Protein AF-A0A7R6PMQ3-F1 (afdb_monomer_lite)

Organism: NCBI:txid981385

Secondary structure (DSSP, 8-state):
-----EE-TTT-PEEPHHHHHHHHTT-TTEEEEEETTEEEEEEHHHHTTSSSHHHHHHHHTTT----TTS--

Fo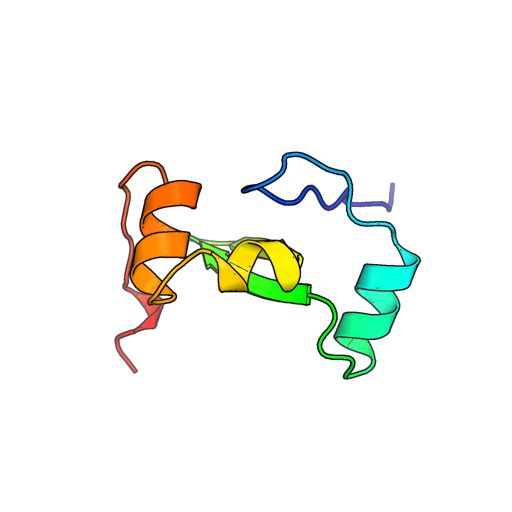ldseek 3Di:
DDDPFAAALQPRHTDDPVNVVVVVVPDPQWDWDDDDPRIHIHGPVSVVVDPDPQVVNCSSVVNPDDVVVVPD

Radius of gyration: 12.48 Å; chains: 1; bounding box: 26×25×34 Å

Sequence (72 aa):
MFGKEFICPVCHKKIPPHEVALFFGGKDNLMKIHIKDDYVLVHFECVEKYNSVSELVKDITNGEVDLSYLEE

pLDDT: mean 79.84, std 14.77, range [40.72, 92.94]

Structure (mmCIF, N/CA/C/O backbone):
data_AF-A0A7R6PMQ3-F1
#
_entry.id   AF-A0A7R6PMQ3-F1
#
loop_
_atom_site.group_PDB
_atom_site.id
_atom_site.type_symbol
_atom_site.label_atom_id
_atom_site.label_alt_id
_atom_site.label_comp_id
_atom_site.label_asym_id
_atom_site.label_entity_id
_atom_site.label_seq_id
_atom_site.pdbx_PDB_ins_code
_atom_site.Cartn_x
_atom_site.Cartn_y
_atom_site.Cartn_z
_atom_site.occupancy
_atom_site.B_iso_or_equiv
_atom_site.auth_seq_id
_atom_site.auth_comp_id
_atom_site.auth_asym_id
_atom_site.auth_atom_id
_atom_site.pdbx_PDB_model_num
ATOM 1 N N . MET A 1 1 ? -6.579 -13.697 -18.477 1.00 43.94 1 MET A N 1
ATOM 2 C CA . MET A 1 1 ? -7.128 -13.048 -17.268 1.00 43.94 1 MET A CA 1
ATOM 3 C C . MET A 1 1 ? -5.991 -12.650 -16.329 1.00 43.94 1 MET A C 1
ATOM 5 O O . MET A 1 1 ? -5.876 -13.272 -15.294 1.00 43.94 1 MET A O 1
ATOM 9 N N . PHE A 1 2 ? -5.116 -11.687 -16.640 1.00 41.09 2 PHE A N 1
ATOM 10 C CA . PHE A 1 2 ? -4.089 -11.300 -15.655 1.00 41.09 2 PHE A CA 1
ATOM 11 C C . PHE A 1 2 ? -3.700 -9.834 -15.787 1.00 41.09 2 PHE A C 1
ATOM 13 O O . PHE A 1 2 ? -3.104 -9.413 -16.770 1.00 41.09 2 PHE A O 1
ATOM 20 N N . GLY A 1 3 ? -4.081 -9.084 -14.765 1.00 49.00 3 GLY A N 1
ATOM 21 C CA . GLY A 1 3 ? -3.762 -7.685 -14.562 1.00 49.00 3 GLY A CA 1
ATOM 22 C C . GLY A 1 3 ? -4.623 -7.197 -13.412 1.00 49.00 3 GLY A C 1
ATOM 23 O O . GLY A 1 3 ? -5.587 -6.485 -13.654 1.00 49.00 3 GLY A O 1
ATOM 24 N N . LYS A 1 4 ? -4.350 -7.668 -12.183 1.00 63.81 4 LYS A N 1
ATOM 25 C CA . LYS A 1 4 ? -4.962 -7.082 -10.980 1.00 63.81 4 LYS A CA 1
ATOM 26 C C . LYS A 1 4 ? -4.530 -5.614 -11.014 1.00 63.81 4 LYS A C 1
ATOM 28 O O . LYS A 1 4 ? -3.338 -5.322 -10.929 1.00 63.81 4 LYS A O 1
ATOM 33 N N . GLU A 1 5 ? -5.459 -4.718 -11.327 1.00 79.19 5 GLU A N 1
ATOM 34 C CA . GLU A 1 5 ? -5.158 -3.294 -11.405 1.00 79.19 5 GLU A CA 1
ATOM 35 C C . GLU A 1 5 ? -4.940 -2.802 -9.980 1.00 79.19 5 GLU A C 1
ATOM 37 O O . GLU A 1 5 ? -5.851 -2.834 -9.156 1.00 79.19 5 GLU A O 1
ATOM 42 N N . PHE A 1 6 ? -3.712 -2.397 -9.674 1.00 87.25 6 PHE A N 1
ATOM 43 C CA . PHE A 1 6 ? -3.397 -1.820 -8.379 1.00 87.25 6 PHE A CA 1
ATOM 44 C C . PHE A 1 6 ? -3.804 -0.349 -8.399 1.00 87.25 6 PHE A C 1
ATOM 46 O O . PHE A 1 6 ? -3.408 0.408 -9.287 1.00 87.25 6 PHE A O 1
ATOM 53 N N . ILE A 1 7 ? -4.622 0.053 -7.434 1.00 89.94 7 ILE A N 1
ATOM 54 C CA . ILE A 1 7 ? -5.055 1.436 -7.242 1.00 89.94 7 ILE A CA 1
ATOM 55 C C . ILE A 1 7 ? -4.599 1.840 -5.850 1.00 89.94 7 ILE A C 1
ATOM 57 O O . ILE A 1 7 ? -4.850 1.119 -4.886 1.00 89.94 7 ILE A O 1
ATOM 61 N N . CYS A 1 8 ? -3.923 2.982 -5.748 1.00 90.38 8 CYS A N 1
ATOM 62 C CA . CYS A 1 8 ? -3.536 3.523 -4.455 1.00 90.38 8 CYS A CA 1
ATOM 63 C C . CYS A 1 8 ? -4.800 3.982 -3.709 1.00 90.38 8 CYS A C 1
ATOM 65 O O . CYS A 1 8 ? -5.489 4.871 -4.216 1.00 90.38 8 CYS A O 1
ATOM 67 N N . PRO A 1 9 ? -5.099 3.446 -2.515 1.00 87.81 9 PRO A N 1
ATOM 68 C CA . PRO A 1 9 ? -6.313 3.790 -1.775 1.00 87.81 9 PRO A CA 1
ATOM 69 C C . PRO A 1 9 ? -6.316 5.228 -1.232 1.00 87.81 9 PRO A C 1
ATOM 71 O O . PRO A 1 9 ? -7.376 5.762 -0.946 1.00 87.81 9 PRO A O 1
ATOM 74 N N . VAL A 1 10 ? -5.151 5.880 -1.129 1.00 89.62 10 VAL A N 1
ATOM 75 C CA . VAL A 1 10 ? -5.043 7.259 -0.617 1.00 89.62 10 VAL A CA 1
ATOM 76 C C . VAL A 1 10 ? -5.318 8.289 -1.713 1.00 89.62 10 VAL A C 1
ATOM 78 O O . VAL A 1 10 ? -6.134 9.194 -1.564 1.00 89.62 10 VAL A O 1
ATOM 81 N N . CYS A 1 11 ? -4.612 8.183 -2.843 1.00 90.62 11 CYS A N 1
ATOM 82 C CA . CYS A 1 11 ? -4.714 9.168 -3.924 1.00 90.62 11 CYS A CA 1
ATOM 83 C C . CYS A 1 11 ? -5.650 8.745 -5.060 1.00 90.62 11 CYS A C 1
ATOM 85 O O . CYS A 1 11 ? -5.824 9.511 -6.007 1.00 90.62 11 CYS A O 1
ATOM 87 N N . HIS A 1 12 ? -6.215 7.535 -4.995 1.00 90.50 12 HIS A N 1
ATOM 88 C CA . HIS A 1 12 ? -7.092 6.938 -6.008 1.00 90.50 12 HIS A CA 1
ATOM 89 C C . HIS A 1 12 ? -6.482 6.875 -7.420 1.00 90.50 12 HIS A C 1
ATOM 91 O O . HIS A 1 12 ? -7.185 6.663 -8.408 1.00 90.50 12 HIS A O 1
ATOM 97 N N . LYS A 1 13 ? -5.156 7.038 -7.536 1.00 92.31 13 LYS A N 1
ATOM 98 C CA . LYS A 1 13 ? -4.426 6.891 -8.797 1.00 92.31 13 LYS A CA 1
ATOM 99 C C . LYS A 1 13 ? -4.073 5.429 -9.029 1.00 92.31 13 LYS A C 1
ATOM 101 O O . LYS A 1 13 ? -3.709 4.702 -8.102 1.00 92.31 13 LYS A O 1
ATOM 106 N N . LYS A 1 14 ? -4.131 5.026 -10.295 1.00 92.19 14 LYS A N 1
ATOM 107 C CA . LYS A 1 14 ? -3.652 3.721 -10.745 1.00 92.19 14 LYS A CA 1
ATOM 108 C C . LYS A 1 14 ? -2.142 3.623 -10.543 1.00 92.19 14 LYS A C 1
ATOM 110 O O . LYS A 1 14 ? -1.420 4.526 -10.955 1.00 92.19 14 LYS A O 1
ATOM 115 N N . ILE A 1 15 ? -1.698 2.510 -9.973 1.00 91.56 15 ILE A N 1
ATOM 116 C CA . ILE A 1 15 ? -0.289 2.149 -9.858 1.00 91.56 15 ILE A CA 1
ATOM 117 C C . ILE A 1 15 ? 0.096 1.409 -11.148 1.00 91.56 15 ILE A C 1
ATOM 119 O O . ILE A 1 15 ? -0.469 0.348 -11.448 1.00 91.56 15 ILE A O 1
ATOM 123 N N . PRO A 1 16 ? 1.014 1.954 -11.959 1.00 90.75 16 PRO A N 1
ATOM 124 C CA . PRO A 1 16 ? 1.456 1.309 -13.182 1.00 90.75 16 PRO A CA 1
ATOM 125 C C . PRO A 1 16 ? 2.094 -0.065 -12.910 1.00 90.75 16 PRO A C 1
ATOM 127 O O . PRO A 1 16 ? 2.854 -0.214 -11.953 1.00 90.75 16 PRO A O 1
ATOM 130 N N . PRO A 1 17 ? 1.904 -1.065 -13.791 1.00 89.38 17 PRO A N 1
ATOM 131 C CA . PRO A 1 17 ? 2.506 -2.390 -13.614 1.00 89.38 17 PRO A CA 1
ATOM 132 C C . PRO A 1 17 ? 4.037 -2.379 -13.487 1.00 89.38 17 PRO A C 1
ATOM 134 O O . PRO A 1 17 ? 4.601 -3.218 -12.791 1.00 89.38 17 PRO A O 1
ATOM 137 N N . HIS A 1 18 ? 4.716 -1.427 -14.137 1.00 89.50 18 HIS A N 1
ATOM 138 C CA . HIS A 1 18 ? 6.168 -1.289 -14.024 1.00 89.50 18 HIS A CA 1
ATOM 139 C C . HIS A 1 18 ? 6.600 -0.841 -12.620 1.00 89.50 18 HIS A C 1
ATOM 141 O O . HIS A 1 18 ? 7.617 -1.313 -12.130 1.00 89.50 18 HIS A O 1
ATOM 147 N N . GLU A 1 19 ? 5.821 0.010 -11.947 1.00 90.06 19 GLU A N 1
ATOM 148 C CA . GLU A 1 19 ? 6.102 0.417 -10.566 1.00 90.06 19 GLU A CA 1
ATOM 149 C C . GLU A 1 19 ? 5.923 -0.747 -9.596 1.00 90.06 19 GLU A C 1
ATOM 151 O O . GLU A 1 19 ? 6.735 -0.930 -8.692 1.00 90.06 19 GLU A O 1
ATOM 156 N N . VAL A 1 20 ? 4.906 -1.580 -9.825 1.00 89.69 20 VAL A N 1
ATOM 157 C CA . VAL A 1 20 ? 4.703 -2.818 -9.063 1.00 89.69 20 VAL A CA 1
ATOM 158 C C . VAL A 1 20 ? 5.889 -3.767 -9.251 1.00 89.69 20 VAL A C 1
ATOM 160 O O . VAL A 1 20 ? 6.402 -4.317 -8.280 1.00 89.69 20 VAL A O 1
ATOM 163 N N . ALA A 1 21 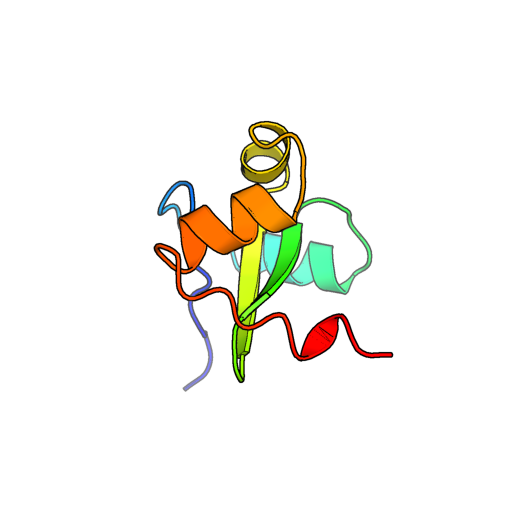? 6.369 -3.932 -10.487 1.00 90.00 21 ALA A N 1
ATOM 164 C CA . ALA A 1 21 ? 7.536 -4.763 -10.775 1.00 90.00 21 ALA A CA 1
ATOM 165 C C . ALA A 1 21 ? 8.817 -4.231 -10.108 1.00 90.00 21 ALA A C 1
ATOM 167 O O . ALA A 1 21 ? 9.598 -5.023 -9.586 1.00 90.00 21 ALA A O 1
ATOM 168 N N . LEU A 1 22 ? 9.020 -2.908 -10.086 1.00 90.06 22 LEU A N 1
ATOM 169 C CA . LEU A 1 22 ? 10.141 -2.280 -9.379 1.00 90.06 22 LEU A CA 1
ATOM 170 C C . LEU A 1 22 ? 10.068 -2.531 -7.870 1.00 90.06 22 LEU A C 1
ATOM 172 O O . LEU A 1 22 ? 11.082 -2.903 -7.280 1.00 90.06 22 LEU A O 1
ATOM 176 N N . PHE A 1 23 ? 8.881 -2.409 -7.274 1.00 90.88 23 PHE A N 1
ATOM 177 C CA . PHE A 1 23 ? 8.665 -2.687 -5.855 1.00 90.88 23 PHE A CA 1
ATOM 178 C C . PHE A 1 23 ? 9.035 -4.133 -5.497 1.00 90.88 23 PHE A C 1
ATOM 180 O O . PHE A 1 23 ? 9.860 -4.366 -4.616 1.00 90.88 23 PHE A O 1
ATOM 187 N N . PHE A 1 24 ? 8.522 -5.117 -6.243 1.00 87.25 24 PHE A N 1
ATOM 188 C CA . PHE A 1 24 ? 8.899 -6.525 -6.045 1.00 87.25 24 PHE A CA 1
ATOM 189 C C . PHE A 1 24 ? 10.360 -6.829 -6.425 1.00 87.25 24 PHE A C 1
ATOM 191 O O . PHE A 1 24 ? 10.900 -7.851 -6.010 1.00 87.25 24 PHE A O 1
ATOM 198 N N . GLY A 1 25 ? 11.011 -5.938 -7.176 1.00 87.62 25 GLY A N 1
ATOM 199 C CA . GLY A 1 25 ? 12.448 -5.944 -7.447 1.00 87.62 25 GLY A CA 1
ATOM 200 C C . GLY A 1 25 ? 13.305 -5.277 -6.362 1.00 87.62 25 GLY A C 1
ATOM 201 O O . GLY A 1 25 ? 14.513 -5.153 -6.558 1.00 87.62 25 GLY A O 1
ATOM 202 N N . GLY A 1 26 ? 12.710 -4.841 -5.243 1.00 86.19 26 GLY A N 1
ATOM 203 C CA . GLY A 1 26 ? 13.412 -4.250 -4.098 1.00 86.19 26 GLY A CA 1
ATOM 204 C C . GLY A 1 26 ? 13.577 -2.729 -4.153 1.00 86.19 26 GLY A C 1
ATOM 205 O O . GLY A 1 26 ? 14.488 -2.197 -3.524 1.00 86.19 26 GLY A O 1
ATOM 206 N N . LYS A 1 27 ? 12.755 -2.017 -4.934 1.00 88.12 27 LYS A N 1
ATOM 207 C CA . LYS A 1 27 ? 12.705 -0.547 -4.907 1.00 88.12 27 LYS A CA 1
ATOM 208 C C . LYS A 1 27 ? 11.664 -0.051 -3.905 1.00 88.12 27 LYS A C 1
ATOM 210 O O . LYS A 1 27 ? 10.537 -0.531 -3.881 1.00 88.12 27 LYS A O 1
ATOM 215 N N . ASP A 1 28 ? 12.013 0.996 -3.166 1.00 84.19 28 ASP A N 1
ATOM 216 C CA . ASP A 1 28 ? 11.126 1.651 -2.196 1.00 84.19 28 ASP A CA 1
ATOM 217 C C . ASP A 1 28 ? 10.204 2.701 -2.850 1.00 84.19 28 ASP A C 1
ATOM 219 O O . ASP A 1 28 ? 10.084 3.829 -2.383 1.00 84.19 28 ASP A O 1
ATOM 223 N N . ASN A 1 29 ? 9.578 2.371 -3.984 1.00 88.69 29 ASN A N 1
ATOM 224 C CA . ASN A 1 29 ? 8.641 3.275 -4.670 1.00 88.69 29 ASN A CA 1
ATOM 225 C C . ASN A 1 29 ? 7.185 3.111 -4.195 1.00 88.69 29 ASN A C 1
ATOM 227 O O . ASN A 1 29 ? 6.369 4.021 -4.349 1.00 88.69 29 ASN A O 1
ATOM 231 N N . LEU A 1 30 ? 6.858 1.966 -3.593 1.00 92.56 30 LEU A N 1
ATOM 232 C CA . LEU A 1 30 ? 5.542 1.650 -3.042 1.00 92.56 30 LEU A CA 1
ATOM 233 C C . LEU A 1 30 ? 5.692 1.106 -1.621 1.00 92.56 30 LEU A C 1
ATOM 235 O O . LEU A 1 30 ? 6.734 0.570 -1.253 1.00 92.56 30 LEU A O 1
ATOM 239 N N . MET A 1 31 ? 4.617 1.184 -0.848 1.00 90.12 31 MET A N 1
ATOM 240 C CA . MET A 1 31 ? 4.486 0.523 0.440 1.00 90.12 31 MET A CA 1
ATOM 241 C C . MET A 1 31 ? 3.372 -0.513 0.373 1.00 90.12 31 MET A C 1
ATOM 243 O O . MET A 1 31 ? 2.262 -0.226 -0.080 1.00 90.12 31 MET A O 1
ATOM 247 N N . LYS A 1 32 ? 3.667 -1.725 0.842 1.00 89.06 32 LYS A N 1
ATOM 248 C CA . LYS A 1 32 ? 2.672 -2.782 1.000 1.00 89.06 32 LYS A CA 1
ATOM 249 C C . LYS A 1 32 ? 2.029 -2.663 2.375 1.00 89.06 32 LYS A C 1
ATOM 251 O O . LYS A 1 32 ? 2.713 -2.778 3.387 1.00 89.06 32 LYS A O 1
ATOM 256 N N . ILE A 1 33 ? 0.717 -2.470 2.393 1.00 86.62 33 ILE A N 1
ATOM 257 C CA . ILE A 1 33 ? -0.091 -2.422 3.609 1.00 86.62 33 ILE A CA 1
ATOM 258 C C . ILE A 1 33 ? -0.989 -3.650 3.629 1.00 86.62 33 ILE A C 1
ATOM 260 O O . ILE A 1 33 ? -1.703 -3.918 2.664 1.00 86.62 33 ILE A O 1
ATOM 264 N N . HIS A 1 34 ? -0.934 -4.408 4.715 1.00 82.06 34 HIS A N 1
ATOM 265 C CA . HIS A 1 34 ? -1.804 -5.559 4.922 1.00 82.06 34 HIS A CA 1
ATOM 266 C C . HIS A 1 34 ? -3.156 -5.078 5.467 1.00 82.06 34 HIS A C 1
ATOM 268 O O . HIS A 1 34 ? -3.189 -4.274 6.398 1.00 82.06 34 HIS A O 1
ATOM 274 N N . ILE A 1 35 ? -4.257 -5.525 4.857 1.00 77.56 35 ILE A N 1
ATOM 275 C CA . ILE A 1 35 ? -5.627 -5.193 5.263 1.00 77.56 35 ILE A CA 1
ATOM 276 C C . ILE A 1 35 ? -6.487 -6.462 5.299 1.00 77.56 35 ILE A C 1
ATOM 278 O O . ILE A 1 35 ? -6.710 -7.087 4.265 1.00 77.56 35 ILE A O 1
ATOM 282 N N . LYS A 1 36 ? -7.014 -6.827 6.476 1.00 73.56 36 LYS A N 1
ATOM 283 C CA . LYS A 1 36 ? -7.811 -8.057 6.672 1.00 73.56 36 LYS A CA 1
ATOM 284 C C . LYS A 1 36 ? -7.115 -9.270 6.008 1.00 73.56 36 LYS A C 1
ATOM 286 O O . LYS A 1 36 ? -5.993 -9.594 6.381 1.00 73.56 36 LYS A O 1
ATOM 291 N N . ASP A 1 37 ? -7.732 -9.875 4.989 1.00 72.69 37 ASP A N 1
ATOM 292 C CA . ASP A 1 37 ? -7.235 -11.058 4.265 1.00 72.69 37 ASP A CA 1
ATOM 293 C C . ASP A 1 37 ? -6.451 -10.758 2.965 1.00 72.69 37 ASP A C 1
ATOM 295 O O . ASP A 1 37 ? -6.108 -11.680 2.221 1.00 72.69 37 ASP A O 1
ATOM 299 N N . ASP A 1 38 ? -6.178 -9.491 2.633 1.00 81.56 38 ASP A N 1
ATOM 300 C CA . ASP A 1 38 ? -5.420 -9.107 1.430 1.00 81.56 38 ASP A CA 1
ATOM 301 C C . ASP A 1 38 ? -4.359 -8.046 1.773 1.00 81.56 38 ASP A C 1
ATOM 303 O O . ASP A 1 38 ? -4.124 -7.664 2.922 1.00 81.56 38 ASP A O 1
ATOM 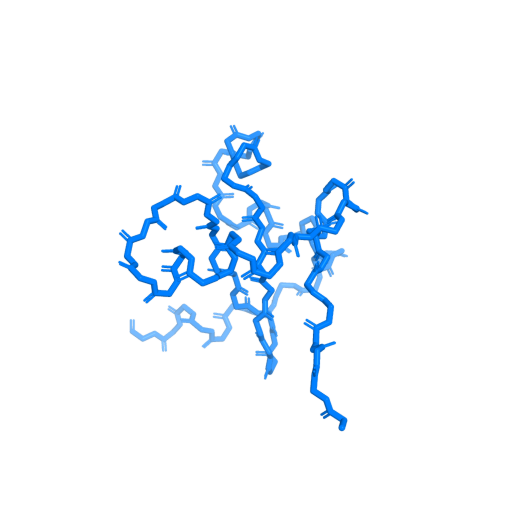307 N N . TYR A 1 39 ? -3.666 -7.563 0.754 1.00 85.31 39 TYR A N 1
ATOM 308 C CA . TYR A 1 39 ? -2.800 -6.406 0.856 1.00 85.31 39 TYR A CA 1
ATOM 309 C C . TYR A 1 39 ? -3.151 -5.388 -0.219 1.00 85.31 39 TYR A C 1
ATOM 311 O O . TYR A 1 39 ? -3.628 -5.708 -1.310 1.00 85.31 39 TYR A O 1
ATOM 319 N N . VAL A 1 40 ? -2.827 -4.139 0.076 1.00 88.00 40 VAL A N 1
ATOM 320 C CA . VAL A 1 40 ? -2.878 -3.035 -0.873 1.00 88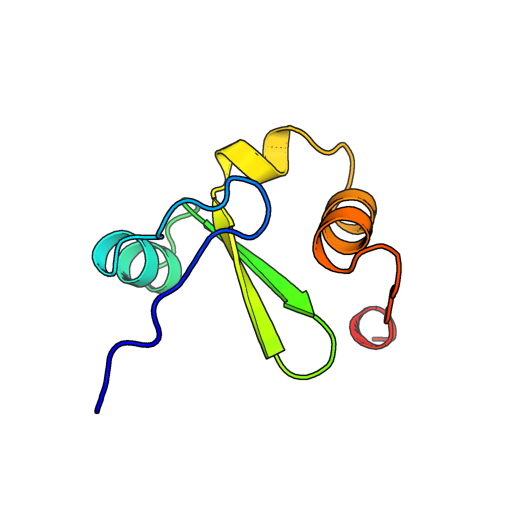.00 40 VAL A CA 1
ATOM 321 C C . VAL A 1 40 ? -1.492 -2.440 -1.041 1.00 88.00 40 VAL A C 1
ATOM 323 O O . VAL A 1 40 ? -0.643 -2.512 -0.151 1.00 88.00 40 VAL A O 1
ATOM 326 N N . LEU A 1 41 ? -1.257 -1.866 -2.215 1.00 91.12 41 LEU A N 1
ATOM 327 C CA . LEU A 1 41 ? -0.060 -1.088 -2.496 1.00 91.12 41 LEU A CA 1
ATOM 328 C C . LEU A 1 41 ? -0.422 0.394 -2.430 1.00 91.12 41 LEU A C 1
ATOM 330 O O . LEU A 1 41 ? -1.443 0.822 -2.969 1.00 91.12 41 LEU A O 1
ATOM 334 N N . VAL A 1 42 ? 0.424 1.167 -1.766 1.00 91.69 42 VAL A N 1
ATOM 335 C CA . VAL A 1 42 ? 0.268 2.608 -1.566 1.00 91.69 42 VAL A CA 1
ATOM 336 C C . VAL A 1 42 ? 1.509 3.292 -2.128 1.00 91.69 42 VAL A C 1
ATOM 338 O O . VAL A 1 42 ? 2.618 2.808 -1.915 1.00 91.69 42 VAL A O 1
ATOM 341 N N . HIS A 1 43 ? 1.357 4.403 -2.852 1.00 92.94 43 HIS A N 1
ATOM 342 C CA . HIS A 1 43 ? 2.525 5.177 -3.289 1.00 92.94 43 HIS A CA 1
ATOM 343 C C . HIS A 1 43 ? 3.286 5.712 -2.076 1.00 92.94 43 HIS A C 1
ATOM 345 O O . HIS A 1 43 ? 2.659 6.222 -1.145 1.00 92.94 43 HIS A O 1
ATOM 351 N N . PHE A 1 44 ? 4.617 5.659 -2.106 1.00 90.00 44 PHE A N 1
ATOM 352 C CA . PHE A 1 44 ? 5.443 6.129 -0.992 1.00 90.00 44 PHE A CA 1
ATOM 353 C C . PHE A 1 44 ? 5.143 7.595 -0.616 1.00 90.00 44 PHE A C 1
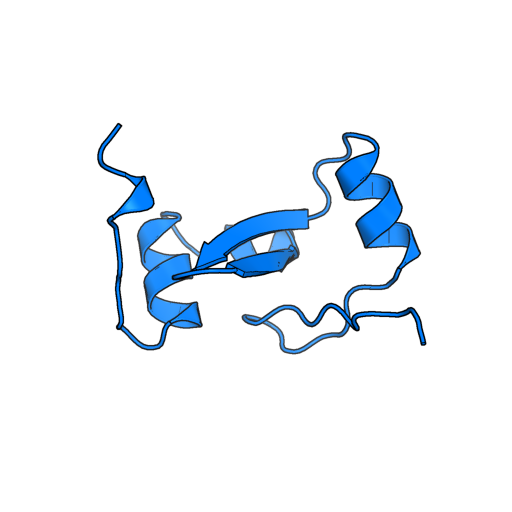ATOM 355 O O . PHE A 1 44 ? 4.896 7.894 0.547 1.00 90.00 44 PHE A O 1
ATOM 362 N N . GLU A 1 45 ? 4.978 8.473 -1.612 1.00 90.62 45 GLU A N 1
ATOM 363 C CA . GLU A 1 45 ? 4.586 9.887 -1.429 1.00 90.62 45 GLU A CA 1
ATOM 364 C C . GLU A 1 45 ? 3.242 10.085 -0.694 1.00 90.62 45 GLU A C 1
ATOM 366 O O . GLU A 1 45 ? 2.969 11.142 -0.124 1.00 90.62 45 GLU A O 1
ATOM 371 N N . CYS A 1 46 ? 2.351 9.088 -0.737 1.00 90.12 46 CYS A N 1
ATOM 372 C CA . CYS A 1 46 ? 1.079 9.136 -0.021 1.00 90.12 46 CYS A CA 1
ATOM 373 C C . CYS A 1 46 ? 1.258 8.743 1.443 1.00 90.12 46 CYS A C 1
ATOM 375 O O . CYS A 1 46 ? 0.556 9.283 2.290 1.00 90.12 46 CYS A O 1
ATOM 377 N N . VAL A 1 47 ? 2.199 7.842 1.733 1.00 87.56 47 VAL A N 1
ATOM 378 C CA . VAL A 1 47 ? 2.528 7.398 3.092 1.00 87.56 47 VAL A CA 1
ATOM 379 C C . VAL A 1 47 ? 3.182 8.522 3.888 1.00 87.56 47 VAL A C 1
ATOM 381 O O . VAL A 1 47 ? 2.835 8.706 5.048 1.00 87.56 47 VAL A O 1
ATOM 384 N N . GLU A 1 48 ? 4.051 9.324 3.263 1.00 87.19 48 GLU A N 1
ATOM 385 C CA . GLU A 1 48 ? 4.754 10.443 3.919 1.00 87.19 48 GLU A CA 1
ATOM 386 C C . GLU A 1 48 ? 3.817 11.504 4.529 1.00 87.19 48 GLU A C 1
ATOM 388 O O . GLU A 1 48 ? 4.243 12.315 5.347 1.00 87.19 48 GLU A O 1
ATOM 393 N N . LYS A 1 49 ? 2.530 11.503 4.156 1.00 86.25 49 LYS A N 1
ATOM 394 C CA . LYS A 1 49 ? 1.511 12.399 4.725 1.00 86.25 49 LYS A CA 1
ATOM 395 C C . LYS A 1 49 ? 1.020 11.970 6.109 1.00 86.25 49 LYS A C 1
ATOM 397 O O . LYS A 1 49 ? 0.375 12.769 6.784 1.00 86.25 49 LYS A O 1
ATOM 402 N N . TYR A 1 50 ? 1.282 10.729 6.510 1.00 86.75 50 TYR A N 1
ATOM 403 C CA . TYR A 1 50 ? 0.831 10.154 7.773 1.00 86.75 50 TYR A CA 1
ATOM 404 C C . TYR A 1 50 ? 2.014 10.045 8.736 1.00 86.75 50 TYR A C 1
ATOM 406 O O . TYR A 1 50 ? 3.126 9.710 8.331 1.00 86.75 50 TYR A O 1
ATOM 414 N N . ASN A 1 51 ? 1.783 10.288 10.030 1.00 83.88 51 ASN A N 1
ATOM 415 C CA . ASN A 1 51 ? 2.850 10.187 11.034 1.00 83.88 51 ASN A CA 1
ATOM 416 C C . ASN A 1 51 ? 3.119 8.733 11.440 1.00 83.88 51 ASN A C 1
ATOM 418 O O . ASN A 1 51 ? 4.149 8.429 12.040 1.00 83.88 51 ASN A O 1
ATOM 422 N N . SER A 1 52 ? 2.178 7.832 11.151 1.00 83.31 52 SER A N 1
ATOM 423 C CA . SER A 1 52 ? 2.277 6.417 11.483 1.00 83.31 52 SER A CA 1
ATOM 424 C C . SER A 1 52 ? 1.528 5.535 10.485 1.00 83.31 52 SER A C 1
ATOM 426 O O . SER A 1 52 ? 0.512 5.927 9.908 1.00 83.31 52 SER A O 1
ATOM 428 N N . VAL A 1 53 ? 1.992 4.291 10.339 1.00 82.12 53 VAL A N 1
ATOM 429 C CA . VAL A 1 53 ? 1.314 3.271 9.521 1.00 82.12 53 VAL A CA 1
ATOM 430 C C . VAL A 1 53 ? -0.101 3.000 10.040 1.00 82.12 53 VAL A C 1
ATOM 432 O O . VAL A 1 53 ? -1.014 2.779 9.253 1.00 82.12 53 VAL A O 1
ATOM 435 N N . SER A 1 54 ? -0.318 3.088 11.353 1.00 81.50 54 SER A N 1
ATOM 436 C CA . SER A 1 54 ? -1.636 2.906 11.967 1.00 81.50 54 SER A CA 1
ATOM 437 C C . SER A 1 54 ? -2.652 3.967 11.533 1.00 81.50 54 SER A C 1
ATOM 439 O O . SER A 1 54 ? -3.826 3.645 11.359 1.00 81.50 54 SER A O 1
ATOM 441 N N . GLU A 1 55 ? -2.231 5.223 11.353 1.00 84.62 55 GLU A N 1
ATOM 442 C CA . GLU A 1 55 ? -3.100 6.282 10.817 1.00 84.62 55 GLU A CA 1
ATOM 443 C C . GLU A 1 55 ? -3.449 6.032 9.351 1.00 84.62 55 GLU A C 1
ATOM 445 O O . GLU A 1 55 ? -4.613 6.141 8.977 1.00 84.62 55 GLU A O 1
ATOM 450 N N . LEU A 1 56 ? -2.465 5.623 8.548 1.00 86.75 56 LEU A N 1
ATOM 451 C CA . LEU A 1 56 ? -2.681 5.239 7.155 1.00 86.75 56 LEU A CA 1
ATOM 452 C C . LEU A 1 56 ? -3.668 4.068 7.039 1.00 86.75 56 LEU A C 1
ATOM 454 O O . LEU A 1 56 ? -4.606 4.122 6.249 1.00 86.75 56 LEU A O 1
ATOM 458 N N . VAL A 1 57 ? -3.488 3.015 7.840 1.00 83.62 57 VAL A N 1
ATOM 459 C CA . VAL A 1 57 ? -4.394 1.857 7.856 1.00 83.62 57 VAL A CA 1
ATOM 460 C C . VAL A 1 57 ? -5.802 2.289 8.248 1.00 83.62 57 VAL A C 1
ATOM 462 O O . VAL A 1 57 ? -6.748 1.894 7.575 1.00 83.62 57 VAL A O 1
ATOM 465 N N . LYS A 1 58 ? -5.960 3.125 9.282 1.00 83.19 58 LYS A N 1
ATOM 466 C CA . LYS A 1 58 ? -7.266 3.672 9.691 1.00 83.19 58 LYS A CA 1
ATOM 467 C C . LYS A 1 58 ? -7.963 4.418 8.561 1.00 83.19 58 LYS A C 1
ATOM 469 O O . LYS A 1 58 ? -9.157 4.219 8.369 1.00 83.19 58 LYS A O 1
ATOM 474 N N . ASP A 1 59 ? -7.224 5.245 7.834 1.00 85.00 59 ASP A N 1
ATOM 475 C CA . ASP A 1 59 ? -7.750 6.024 6.715 1.00 85.00 59 ASP A CA 1
ATOM 476 C C . ASP A 1 59 ? -8.195 5.116 5.556 1.00 85.00 59 ASP A C 1
ATOM 478 O O . ASP A 1 59 ? -9.324 5.213 5.081 1.00 85.00 59 ASP A O 1
ATOM 482 N N . ILE A 1 60 ? -7.366 4.135 5.183 1.00 83.69 60 ILE A N 1
ATOM 483 C CA . ILE A 1 60 ? -7.667 3.169 4.111 1.00 83.69 60 ILE A CA 1
ATOM 484 C C . ILE A 1 60 ? -8.836 2.241 4.476 1.00 83.69 60 ILE A C 1
ATOM 486 O O . ILE A 1 60 ? -9.642 1.882 3.619 1.00 83.69 60 ILE A O 1
ATOM 490 N N . THR A 1 61 ? -8.923 1.819 5.738 1.00 76.25 61 THR A N 1
ATOM 491 C CA . THR A 1 61 ? -9.945 0.879 6.236 1.00 76.25 61 THR A CA 1
ATOM 492 C C . THR A 1 61 ? -11.195 1.577 6.768 1.00 76.25 61 THR A C 1
ATOM 494 O O . THR A 1 61 ? -12.087 0.914 7.296 1.00 76.25 61 THR A O 1
ATOM 497 N N . ASN A 1 62 ? -11.275 2.908 6.648 1.00 71.19 62 ASN A N 1
ATOM 498 C CA . ASN A 1 62 ? -12.361 3.730 7.185 1.00 71.19 62 ASN A CA 1
ATOM 499 C C . ASN A 1 62 ? -12.652 3.452 8.680 1.00 71.19 62 ASN A C 1
ATOM 501 O O . ASN A 1 62 ? -13.799 3.476 9.127 1.00 71.19 62 ASN A O 1
ATOM 505 N N . GLY A 1 63 ? -11.603 3.148 9.453 1.00 59.69 63 GLY A N 1
ATOM 506 C CA . GLY A 1 63 ? -11.672 2.863 10.887 1.00 59.69 63 GLY A CA 1
ATOM 507 C C . GLY A 1 63 ? -11.881 1.396 11.282 1.00 59.69 63 GLY A C 1
ATOM 508 O O . GLY A 1 63 ? -11.819 1.104 12.477 1.00 59.69 63 GLY A O 1
ATOM 509 N N . GLU A 1 64 ? -12.065 0.464 10.339 1.00 59.50 64 GLU A N 1
ATOM 510 C CA . GLU A 1 64 ? -12.082 -0.981 10.626 1.00 59.50 64 GLU A CA 1
ATOM 511 C C . GLU A 1 64 ? -10.656 -1.520 10.771 1.00 59.50 64 GLU A C 1
ATOM 513 O O . GLU A 1 64 ? -10.077 -2.146 9.882 1.00 59.50 64 GLU A O 1
ATOM 518 N N . VAL A 1 65 ? -10.069 -1.217 11.919 1.00 54.94 65 VAL A N 1
ATOM 519 C CA . VAL A 1 65 ? -8.700 -1.574 12.263 1.00 54.94 65 VAL A CA 1
ATOM 520 C C . VAL A 1 65 ? -8.661 -3.022 12.746 1.00 54.94 65 VAL A C 1
ATOM 522 O O . VAL A 1 65 ? -8.894 -3.297 13.919 1.00 54.94 65 VAL A O 1
ATOM 525 N N . ASP A 1 66 ? -8.353 -3.943 11.837 1.00 54.25 66 ASP A N 1
ATOM 526 C CA . ASP A 1 66 ? -7.977 -5.312 12.188 1.00 54.25 66 ASP A CA 1
ATOM 527 C C . ASP A 1 66 ? -6.446 -5.365 12.340 1.00 54.25 66 ASP A C 1
ATOM 529 O O . ASP A 1 66 ? -5.703 -5.385 11.359 1.00 54.25 66 ASP A O 1
ATOM 533 N N . LEU A 1 67 ? -5.964 -5.268 13.585 1.00 56.38 67 LEU A N 1
ATOM 534 C CA . LEU A 1 67 ? -4.531 -5.332 13.930 1.00 56.38 67 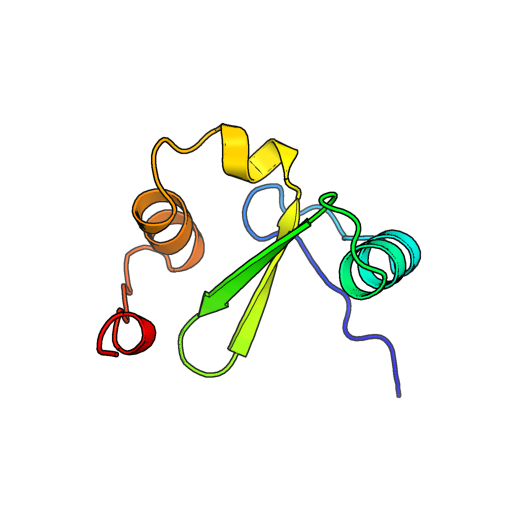LEU A CA 1
ATOM 535 C C . LEU A 1 67 ? -4.088 -6.759 14.245 1.00 56.38 67 LEU A C 1
ATOM 537 O O . LEU A 1 67 ? -3.042 -6.936 14.861 1.00 56.38 67 LEU A O 1
ATOM 541 N N . SER A 1 68 ? -4.836 -7.770 13.801 1.00 53.66 68 SER A N 1
ATOM 542 C CA . SER A 1 68 ? -4.502 -9.182 14.023 1.00 53.66 68 SER A CA 1
ATOM 543 C C . SER A 1 68 ? -3.136 -9.568 13.437 1.00 53.66 68 SER A C 1
ATOM 545 O O . SER A 1 68 ? -2.582 -10.600 13.785 1.00 53.66 68 SER A O 1
ATOM 547 N N . TYR A 1 69 ? -2.564 -8.726 12.567 1.00 48.91 69 TYR A N 1
ATOM 548 C CA . TYR A 1 69 ? -1.211 -8.873 12.024 1.00 48.91 69 TYR A CA 1
ATOM 549 C C . TYR A 1 69 ? -0.091 -8.296 12.921 1.00 48.91 69 TYR A C 1
ATOM 551 O O . TYR A 1 69 ? 1.082 -8.543 12.665 1.00 48.91 69 TYR A O 1
ATOM 559 N N . LEU A 1 70 ? -0.411 -7.498 13.947 1.00 54.19 70 LEU A N 1
ATOM 560 C CA . LEU A 1 70 ? 0.574 -6.985 14.916 1.00 54.19 70 LEU A CA 1
ATOM 561 C C . LEU A 1 70 ? 0.757 -7.907 16.134 1.00 54.19 70 LEU A C 1
ATOM 563 O O . LEU A 1 70 ? 1.578 -7.599 16.995 1.00 54.19 70 LEU A O 1
ATOM 567 N N . GLU A 1 71 ? 0.009 -9.008 16.219 1.00 46.03 71 GLU A N 1
ATOM 568 C CA . GLU A 1 71 ? 0.204 -10.054 17.228 1.00 46.03 71 GLU A CA 1
ATOM 569 C C . GLU A 1 71 ? 1.167 -11.138 16.706 1.00 46.03 71 GLU A C 1
ATOM 571 O O . GLU A 1 71 ? 0.772 -12.280 16.487 1.00 46.03 71 GLU A O 1
ATOM 576 N N . GLU A 1 72 ? 2.439 -10.777 16.510 1.00 40.72 72 GLU A N 1
ATOM 577 C CA . GLU A 1 72 ? 3.573 -11.722 16.452 1.00 40.72 72 GLU A CA 1
ATOM 578 C C . GLU A 1 72 ? 4.708 -11.272 17.381 1.00 40.72 72 GLU A C 1
ATOM 580 O O . GLU A 1 72 ? 5.107 -10.084 17.319 1.00 40.72 72 GLU A O 1
#